Protein AF-A0A259NDG8-F1 (afdb_monomer_lite)

pLDDT: mean 86.07, std 8.83, range [50.81, 95.19]

Structure (mmCIF, N/CA/C/O backbone):
data_AF-A0A259NDG8-F1
#
_entry.id   AF-A0A259NDG8-F1
#
loop_
_atom_site.group_PDB
_atom_site.id
_atom_site.type_symbol
_atom_site.label_atom_id
_atom_site.label_alt_id
_atom_site.label_comp_id
_atom_site.label_asym_id
_atom_site.label_entity_id
_atom_site.label_seq_id
_atom_site.pdbx_PDB_ins_code
_atom_site.Cartn_x
_atom_site.Cartn_y
_atom_site.Cartn_z
_atom_site.occupancy
_atom_site.B_iso_or_equiv
_atom_site.auth_seq_id
_atom_site.auth_comp_id
_atom_site.auth_asym_id
_atom_site.auth_atom_id
_atom_site.pdbx_PDB_model_num
ATOM 1 N N . MET A 1 1 ? 11.880 10.519 -23.156 1.00 51.53 1 MET A N 1
ATOM 2 C CA . MET A 1 1 ? 11.835 11.269 -21.883 1.00 51.53 1 MET A CA 1
ATOM 3 C C . MET A 1 1 ? 11.770 10.214 -20.795 1.00 51.53 1 MET A C 1
ATOM 5 O O . MET A 1 1 ? 10.867 9.394 -20.878 1.00 51.53 1 MET A O 1
ATOM 9 N N . ASN A 1 2 ? 12.766 10.121 -19.910 1.00 69.88 2 ASN A N 1
ATOM 10 C CA . ASN A 1 2 ? 12.771 9.099 -18.858 1.00 69.88 2 ASN A CA 1
ATOM 11 C C . ASN A 1 2 ? 11.782 9.541 -17.770 1.00 69.88 2 ASN A C 1
ATOM 13 O O . ASN A 1 2 ? 11.953 10.637 -17.235 1.00 69.88 2 ASN A O 1
ATOM 17 N N . LYS A 1 3 ? 10.716 8.770 -17.543 1.00 79.25 3 LYS A N 1
ATOM 18 C CA . LYS A 1 3 ? 9.706 9.060 -16.516 1.00 79.25 3 LYS A CA 1
ATOM 19 C C . LYS A 1 3 ? 10.260 8.648 -15.154 1.00 79.25 3 LYS A C 1
ATOM 21 O O . LYS A 1 3 ? 11.017 7.682 -15.059 1.00 79.25 3 LYS A O 1
ATOM 26 N N . ASP A 1 4 ? 9.929 9.404 -14.115 1.00 86.50 4 ASP A N 1
ATOM 27 C CA . ASP A 1 4 ? 10.337 9.069 -12.754 1.00 86.50 4 ASP A CA 1
ATOM 28 C C . ASP A 1 4 ? 9.339 8.112 -12.081 1.00 86.50 4 ASP A C 1
ATOM 30 O O . ASP A 1 4 ? 8.267 7.807 -12.606 1.00 86.50 4 ASP A O 1
ATOM 34 N N . LEU A 1 5 ? 9.732 7.601 -10.913 1.00 85.19 5 LEU A N 1
ATOM 35 C CA . LEU A 1 5 ? 8.931 6.683 -10.104 1.00 85.19 5 LEU A CA 1
ATOM 36 C C . LEU A 1 5 ? 7.546 7.265 -9.765 1.00 85.19 5 LEU A C 1
ATOM 38 O O . LEU A 1 5 ? 6.543 6.555 -9.823 1.00 85.19 5 LEU A O 1
ATOM 42 N N . SER A 1 6 ? 7.491 8.558 -9.443 1.00 87.12 6 SER A N 1
ATOM 43 C CA . SER A 1 6 ? 6.263 9.258 -9.059 1.00 87.12 6 SER A CA 1
ATOM 44 C C . SER A 1 6 ? 5.234 9.244 -10.184 1.00 87.12 6 SER A C 1
ATOM 46 O O . SER A 1 6 ? 4.071 8.931 -9.939 1.00 87.12 6 SER A O 1
ATOM 48 N N . TRP A 1 7 ? 5.667 9.485 -11.426 1.00 88.69 7 TRP A N 1
ATOM 49 C CA . TRP A 1 7 ? 4.787 9.439 -12.593 1.00 88.69 7 TRP A CA 1
ATOM 50 C C . TRP A 1 7 ? 4.095 8.076 -12.749 1.00 88.69 7 TRP A C 1
ATOM 52 O O . TRP A 1 7 ? 2.894 8.008 -13.001 1.00 88.69 7 TRP A O 1
ATOM 62 N N . HIS A 1 8 ? 4.834 6.980 -12.558 1.00 85.88 8 HIS A N 1
ATOM 63 C CA . HIS A 1 8 ? 4.289 5.625 -12.663 1.00 85.88 8 HIS A CA 1
ATOM 64 C C . HIS A 1 8 ? 3.264 5.311 -11.564 1.00 85.88 8 HIS A C 1
ATOM 66 O O . HIS A 1 8 ? 2.217 4.729 -11.851 1.00 85.88 8 HIS A O 1
ATOM 72 N N . ILE A 1 9 ? 3.533 5.733 -10.324 1.00 86.19 9 ILE A N 1
ATOM 73 C CA . ILE A 1 9 ? 2.603 5.564 -9.199 1.00 86.19 9 ILE A CA 1
ATOM 74 C C . ILE A 1 9 ? 1.324 6.380 -9.428 1.00 86.19 9 ILE A C 1
ATOM 76 O O . ILE A 1 9 ? 0.229 5.870 -9.205 1.00 86.19 9 ILE A O 1
ATOM 80 N N . GLU A 1 10 ? 1.438 7.617 -9.916 1.00 87.69 10 GLU A N 1
ATOM 81 C CA . GLU A 1 10 ? 0.279 8.467 -10.213 1.00 87.69 10 GLU A CA 1
ATOM 82 C C . GLU A 1 10 ? -0.628 7.855 -11.285 1.00 87.69 10 GLU A C 1
ATOM 84 O O . GLU A 1 10 ? -1.846 7.855 -11.126 1.00 87.69 10 GLU A O 1
ATOM 89 N N . GLN A 1 11 ? -0.058 7.295 -12.356 1.00 85.38 11 GLN A N 1
ATOM 90 C CA . GLN A 1 11 ? -0.844 6.619 -13.394 1.00 85.38 11 GLN A CA 1
ATOM 91 C C . GLN A 1 11 ? -1.521 5.344 -12.882 1.00 85.38 11 GLN A C 1
ATOM 93 O O . GLN A 1 11 ? -2.660 5.065 -13.245 1.00 85.38 11 GLN A O 1
ATOM 98 N N . ALA A 1 12 ? -0.851 4.580 -12.017 1.00 83.62 12 ALA A N 1
ATOM 99 C CA . ALA A 1 12 ? -1.450 3.408 -11.385 1.00 83.62 12 ALA A CA 1
ATOM 100 C C . ALA A 1 12 ? -2.592 3.785 -10.418 1.00 83.62 12 ALA A C 1
ATOM 102 O O . ALA A 1 12 ? -3.584 3.071 -10.332 1.00 83.62 12 ALA A O 1
ATOM 103 N N . ALA A 1 13 ? -2.478 4.915 -9.713 1.00 83.00 13 ALA A N 1
ATOM 104 C CA . ALA A 1 13 ? -3.452 5.351 -8.711 1.00 83.00 13 ALA A CA 1
ATOM 105 C C . ALA A 1 13 ? -4.699 6.048 -9.289 1.00 83.00 13 ALA A C 1
ATOM 107 O O . ALA A 1 13 ? -5.711 6.150 -8.597 1.00 83.00 13 ALA A O 1
ATOM 108 N N . GLN A 1 14 ? -4.641 6.555 -10.525 1.00 83.81 14 GLN A N 1
ATOM 109 C CA . GLN A 1 14 ? -5.761 7.269 -11.156 1.00 83.81 14 GLN A CA 1
ATOM 110 C C . GLN A 1 14 ? -6.955 6.369 -11.499 1.00 83.81 14 GLN A C 1
ATOM 112 O O . GLN A 1 14 ? -8.075 6.869 -11.606 1.00 83.81 14 GLN A O 1
ATOM 117 N N . GLU A 1 15 ? -6.743 5.063 -11.647 1.00 80.88 15 GLU A N 1
ATOM 118 C CA . GLU A 1 15 ? -7.780 4.123 -12.063 1.00 80.88 15 GLU A CA 1
ATOM 119 C C . GLU A 1 15 ? -7.962 3.028 -11.003 1.00 80.88 15 GLU A C 1
ATOM 121 O O . GLU A 1 15 ? -7.397 1.940 -11.089 1.00 80.88 15 GLU A O 1
ATOM 126 N N . SER A 1 16 ? -8.774 3.332 -9.985 1.00 70.50 16 SER A N 1
ATOM 127 C CA . SER A 1 16 ? -9.017 2.462 -8.820 1.00 70.50 16 SER A CA 1
ATOM 128 C C . SER A 1 16 ? -9.580 1.078 -9.152 1.00 70.50 16 SER A C 1
ATOM 130 O O . SER A 1 16 ? -9.496 0.179 -8.318 1.00 70.50 16 SER A O 1
ATOM 132 N N . ASP A 1 17 ? -10.156 0.917 -10.344 1.00 83.12 17 ASP A N 1
ATOM 133 C CA . ASP A 1 17 ? -10.862 -0.293 -10.774 1.00 83.12 17 ASP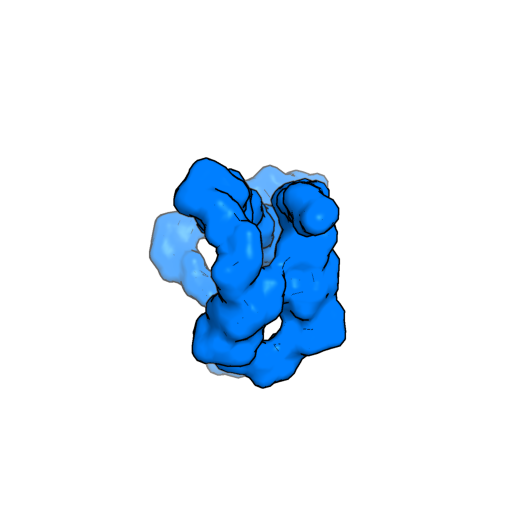 A CA 1
ATOM 134 C C . ASP A 1 17 ? -10.006 -1.190 -11.686 1.00 83.12 17 ASP A C 1
ATOM 136 O O . ASP A 1 17 ? -10.494 -2.208 -12.183 1.00 83.12 17 ASP A O 1
ATOM 140 N N . LEU A 1 18 ? -8.738 -0.831 -11.934 1.00 84.44 18 LEU A N 1
ATOM 141 C CA . LEU A 1 18 ? -7.849 -1.664 -12.739 1.00 84.44 18 LEU A CA 1
ATOM 142 C C . LEU A 1 18 ? -7.499 -2.968 -12.024 1.00 84.44 18 LEU A C 1
ATOM 144 O O . LEU A 1 18 ? -7.118 -2.995 -10.853 1.00 84.44 18 LEU A O 1
ATOM 148 N N . ASP A 1 19 ? -7.557 -4.058 -12.786 1.00 87.00 19 ASP A N 1
ATOM 149 C CA . ASP A 1 19 ? -6.944 -5.314 -12.386 1.00 87.00 19 ASP A CA 1
ATOM 150 C C . ASP A 1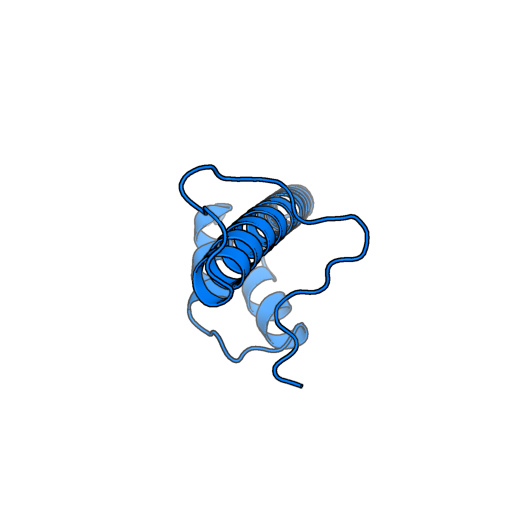 19 ? -5.410 -5.251 -12.519 1.00 87.00 19 ASP A C 1
ATOM 152 O O . ASP A 1 19 ? -4.814 -4.259 -12.954 1.00 87.00 19 ASP A O 1
AT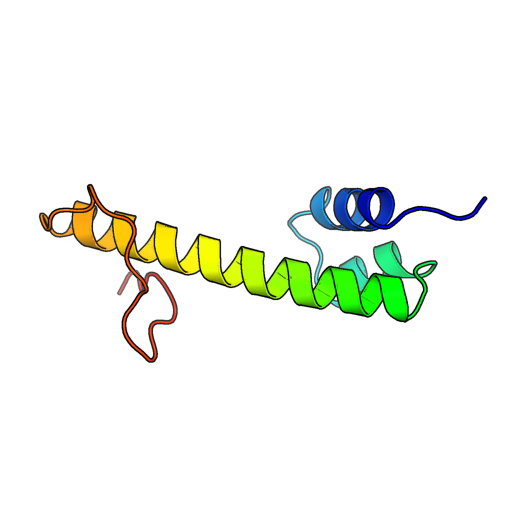OM 156 N N . SER A 1 20 ? -4.737 -6.339 -12.147 1.00 84.81 20 SER A N 1
ATOM 157 C CA . SER A 1 20 ? -3.275 -6.410 -12.196 1.00 84.81 20 SER A CA 1
ATOM 158 C C . SER A 1 20 ? -2.693 -6.230 -13.603 1.00 84.81 20 SER A C 1
ATOM 160 O O . SER A 1 20 ? -1.564 -5.757 -13.731 1.00 84.81 20 SER A O 1
ATOM 162 N N . ILE A 1 21 ? -3.440 -6.571 -14.659 1.00 87.94 21 ILE A N 1
ATOM 163 C CA . ILE A 1 21 ? -3.000 -6.412 -16.049 1.00 87.94 21 ILE A CA 1
ATOM 164 C C . ILE A 1 21 ? -3.097 -4.945 -16.471 1.00 87.94 21 ILE A C 1
ATOM 166 O O . ILE A 1 21 ? -2.164 -4.425 -17.085 1.00 87.94 21 ILE A O 1
ATOM 170 N N . GLY A 1 22 ? -4.181 -4.264 -16.095 1.00 86.31 22 GLY A N 1
ATOM 171 C CA . GLY A 1 22 ? -4.341 -2.828 -16.309 1.00 86.31 22 GLY A CA 1
ATOM 172 C C . GLY A 1 22 ? -3.250 -2.011 -15.616 1.00 86.31 22 GLY A C 1
ATOM 173 O O . GLY A 1 22 ? -2.610 -1.166 -16.241 1.00 86.31 22 GLY A O 1
ATOM 174 N N . LEU A 1 23 ? -2.960 -2.324 -14.350 1.00 88.75 23 LEU A N 1
ATOM 175 C CA . LEU A 1 23 ? -1.874 -1.675 -13.610 1.00 88.75 23 LEU A CA 1
ATOM 176 C C . LEU A 1 23 ? -0.512 -1.911 -14.278 1.00 88.75 23 LEU A C 1
ATOM 178 O O . LEU A 1 23 ? 0.263 -0.970 -14.438 1.00 88.75 23 LEU A O 1
ATOM 182 N N . ALA A 1 24 ? -0.228 -3.138 -14.730 1.00 89.38 24 ALA A N 1
ATOM 183 C CA . ALA A 1 24 ? 1.025 -3.454 -15.417 1.00 89.38 24 ALA A CA 1
ATOM 184 C C . ALA A 1 24 ? 1.206 -2.651 -16.715 1.00 89.38 24 ALA A C 1
ATOM 186 O O . ALA A 1 24 ? 2.318 -2.219 -17.018 1.00 89.38 24 ALA A O 1
ATOM 187 N N . HIS A 1 25 ? 0.124 -2.398 -17.457 1.00 87.88 25 HIS A N 1
ATOM 188 C CA . HIS A 1 25 ? 0.169 -1.562 -18.656 1.00 87.88 25 HIS A CA 1
ATOM 189 C C . HIS A 1 25 ? 0.619 -0.124 -18.336 1.00 87.88 25 HIS A C 1
ATOM 191 O O . HIS A 1 25 ? 1.464 0.432 -19.040 1.00 87.88 25 HIS A O 1
ATOM 197 N N . ASN A 1 26 ? 0.149 0.451 -17.226 1.00 86.12 26 ASN A N 1
ATOM 198 C CA . ASN A 1 26 ? 0.526 1.804 -16.788 1.00 86.12 26 ASN A CA 1
ATOM 199 C C . ASN A 1 26 ? 1.977 1.891 -16.270 1.00 86.12 26 ASN A C 1
ATOM 201 O O . ASN A 1 26 ? 2.578 2.969 -16.215 1.00 86.12 26 ASN A O 1
ATOM 205 N N . LEU A 1 27 ? 2.575 0.741 -15.956 1.00 89.88 27 LEU A N 1
ATOM 206 C CA . LEU A 1 27 ? 3.970 0.596 -15.546 1.00 89.88 27 LEU A CA 1
ATOM 207 C C . LEU A 1 27 ? 4.898 0.154 -16.690 1.00 89.88 27 LEU A C 1
ATOM 209 O O . LEU A 1 27 ? 6.085 -0.044 -16.452 1.00 89.88 27 LEU A O 1
ATOM 213 N N . GLY A 1 28 ? 4.400 0.016 -17.925 1.00 88.31 28 GLY A N 1
ATOM 214 C CA . GLY A 1 28 ? 5.121 -0.644 -19.025 1.00 88.31 28 GLY A CA 1
ATOM 215 C C . GLY A 1 28 ? 6.469 -0.026 -19.424 1.00 88.31 28 GLY A C 1
ATOM 216 O O . GLY A 1 28 ? 7.327 -0.736 -19.941 1.00 88.31 28 GLY A O 1
ATOM 217 N N . ASP A 1 29 ? 6.676 1.267 -19.152 1.00 90.94 29 ASP A N 1
ATOM 218 C CA . ASP A 1 29 ? 7.944 1.969 -19.417 1.00 90.94 29 ASP A CA 1
ATOM 219 C C . ASP A 1 29 ? 8.905 1.984 -18.204 1.00 90.94 29 ASP A C 1
ATOM 221 O O . ASP A 1 29 ? 10.008 2.524 -18.315 1.00 90.94 29 ASP A O 1
ATOM 225 N N . ALA A 1 30 ? 8.501 1.450 -17.045 1.00 90.88 30 ALA A N 1
ATOM 226 C CA . ALA A 1 30 ? 9.303 1.493 -15.823 1.00 90.88 30 ALA A CA 1
ATOM 227 C C . ALA A 1 30 ? 10.526 0.566 -15.916 1.00 90.88 30 ALA A C 1
ATOM 229 O O . ALA A 1 30 ? 10.463 -0.546 -16.447 1.00 90.88 30 ALA A O 1
ATOM 230 N N . THR A 1 31 ? 11.656 1.000 -15.359 1.00 93.62 31 THR A N 1
ATOM 231 C CA . THR A 1 31 ? 12.847 0.152 -15.221 1.00 93.62 31 THR A CA 1
ATOM 232 C C . THR A 1 31 ? 12.661 -0.896 -14.121 1.00 93.62 31 THR A C 1
ATOM 234 O O . THR A 1 31 ? 11.810 -0.755 -13.246 1.00 93.62 31 THR A O 1
ATOM 237 N N . LEU A 1 32 ? 13.498 -1.940 -14.114 1.00 94.19 32 LEU A N 1
ATOM 238 C CA . LEU A 1 32 ? 13.451 -2.970 -13.069 1.00 94.19 32 LEU A CA 1
ATOM 239 C C . LEU A 1 32 ? 13.648 -2.391 -11.657 1.00 94.19 32 LEU A C 1
ATOM 241 O O . LEU A 1 32 ? 12.943 -2.789 -10.735 1.00 94.19 32 LEU A O 1
ATOM 245 N N . ASP A 1 33 ? 14.557 -1.428 -11.496 1.00 94.69 33 ASP A N 1
ATOM 246 C CA . ASP A 1 33 ? 14.784 -0.766 -10.207 1.00 94.69 33 ASP A CA 1
ATOM 247 C C . ASP A 1 33 ? 13.552 0.037 -9.769 1.00 94.69 33 ASP A C 1
ATOM 249 O O . ASP A 1 33 ? 13.129 -0.061 -8.620 1.00 94.69 33 ASP A O 1
ATOM 253 N N . GLN A 1 34 ? 12.907 0.752 -10.700 1.00 92.19 34 GLN A N 1
ATOM 254 C CA . GLN A 1 34 ? 11.653 1.455 -10.414 1.00 92.19 34 GLN A CA 1
ATOM 255 C C . GLN A 1 34 ? 10.544 0.477 -10.017 1.00 92.19 34 GLN A C 1
ATOM 257 O O . GLN A 1 34 ? 9.803 0.752 -9.081 1.00 92.19 34 GLN A O 1
ATOM 262 N N . LEU A 1 35 ? 10.441 -0.682 -10.675 1.00 93.50 35 LEU A N 1
ATOM 263 C CA . LEU A 1 35 ? 9.474 -1.715 -10.300 1.00 93.50 35 LEU A CA 1
ATOM 264 C C . LEU A 1 35 ? 9.741 -2.265 -8.890 1.00 93.50 35 LEU A C 1
ATOM 266 O O . LEU A 1 35 ? 8.791 -2.442 -8.129 1.00 93.50 35 LEU A O 1
ATOM 270 N N . HIS A 1 36 ? 11.003 -2.489 -8.508 1.00 95.19 36 HIS A N 1
ATOM 271 C CA . HIS A 1 36 ? 11.345 -2.880 -7.135 1.00 95.19 36 HIS A CA 1
ATOM 272 C C . HIS A 1 36 ? 10.944 -1.810 -6.112 1.00 95.19 36 HIS A C 1
ATOM 274 O O . HIS A 1 36 ? 10.351 -2.144 -5.084 1.00 95.19 36 HIS A O 1
ATOM 280 N N . ASP A 1 37 ? 11.203 -0.535 -6.405 1.00 93.56 37 ASP A N 1
ATOM 281 C CA . ASP A 1 37 ? 10.814 0.572 -5.528 1.00 93.56 37 ASP A CA 1
ATOM 282 C C . ASP A 1 37 ? 9.286 0.687 -5.390 1.00 93.56 37 ASP A C 1
ATOM 284 O O . ASP A 1 37 ? 8.784 0.920 -4.286 1.00 93.56 37 ASP A O 1
ATOM 288 N N . ILE A 1 38 ? 8.535 0.470 -6.480 1.00 91.81 38 ILE A N 1
ATOM 289 C CA . ILE A 1 38 ? 7.062 0.425 -6.467 1.00 91.81 38 ILE A CA 1
ATOM 290 C C . ILE A 1 38 ? 6.570 -0.708 -5.571 1.00 91.81 38 ILE A C 1
ATOM 292 O O . ILE A 1 38 ? 5.689 -0.479 -4.744 1.00 91.81 38 ILE A O 1
ATOM 296 N N . VAL A 1 39 ? 7.131 -1.914 -5.699 1.00 93.00 39 VAL A N 1
ATOM 297 C CA . VAL A 1 39 ? 6.740 -3.064 -4.869 1.00 93.00 39 VAL A CA 1
ATOM 298 C C . VAL A 1 39 ? 7.003 -2.773 -3.391 1.00 93.00 39 VAL A C 1
ATOM 300 O O . VAL A 1 39 ? 6.089 -2.887 -2.577 1.00 93.00 39 VAL A O 1
ATOM 303 N N . ALA A 1 40 ? 8.201 -2.297 -3.044 1.00 93.25 40 ALA A N 1
ATOM 304 C CA . ALA A 1 40 ? 8.545 -1.953 -1.664 1.00 93.25 40 ALA A CA 1
ATOM 305 C C . ALA A 1 40 ? 7.688 -0.800 -1.104 1.00 93.25 40 ALA A C 1
ATOM 307 O O . ALA A 1 40 ? 7.438 -0.704 0.101 1.00 93.25 40 ALA A O 1
ATOM 308 N N . PHE A 1 41 ? 7.252 0.132 -1.954 1.00 91.31 41 PHE A N 1
ATOM 309 C CA . PHE A 1 41 ? 6.284 1.157 -1.571 1.00 91.31 41 PHE A CA 1
ATOM 310 C C . PHE A 1 41 ? 4.888 0.565 -1.333 1.00 91.31 41 PHE A C 1
ATOM 312 O O . PHE A 1 41 ? 4.281 0.856 -0.304 1.00 91.31 41 PHE A O 1
ATOM 319 N N . ALA A 1 42 ? 4.404 -0.295 -2.230 1.00 90.50 42 ALA A N 1
ATOM 320 C CA . ALA A 1 42 ? 3.100 -0.940 -2.119 1.00 90.50 42 ALA A CA 1
ATOM 321 C C . ALA A 1 42 ? 2.993 -1.827 -0.868 1.00 90.50 42 ALA A C 1
ATOM 323 O O . ALA A 1 42 ? 1.954 -1.830 -0.210 1.00 90.50 42 ALA A O 1
ATOM 324 N N . GLU A 1 43 ? 4.067 -2.523 -0.490 1.00 92.56 43 GLU A N 1
ATOM 325 C CA . GLU A 1 43 ? 4.131 -3.305 0.750 1.00 92.56 43 GLU A CA 1
ATOM 326 C C . GLU A 1 43 ? 3.965 -2.422 1.993 1.00 92.56 43 GLU A C 1
ATOM 328 O O . GLU A 1 43 ? 3.100 -2.690 2.826 1.00 92.56 43 GLU A O 1
ATOM 333 N N . ARG A 1 44 ? 4.701 -1.306 2.077 1.00 93.50 44 ARG A N 1
ATOM 334 C CA . ARG A 1 44 ? 4.563 -0.340 3.183 1.00 93.50 44 ARG A CA 1
ATOM 335 C C . ARG A 1 44 ? 3.186 0.322 3.212 1.00 93.50 44 ARG A C 1
ATOM 337 O O . ARG A 1 44 ? 2.635 0.553 4.285 1.00 93.50 44 ARG A O 1
ATOM 344 N N . LEU A 1 45 ? 2.618 0.623 2.042 1.00 91.31 45 LEU A N 1
ATOM 345 C CA . LEU A 1 45 ? 1.269 1.178 1.936 1.00 91.31 45 LEU A CA 1
ATOM 346 C C . LEU A 1 45 ? 0.219 0.176 2.429 1.00 91.31 45 LEU A C 1
ATOM 348 O O . LEU A 1 45 ? -0.683 0.550 3.177 1.00 91.31 45 LEU A O 1
ATOM 352 N N . LYS A 1 46 ? 0.364 -1.102 2.062 1.00 90.44 46 LYS A N 1
ATOM 353 C CA . LYS A 1 46 ? -0.475 -2.192 2.565 1.00 90.44 46 LYS A CA 1
ATOM 354 C C . LYS A 1 46 ? -0.367 -2.309 4.086 1.00 90.44 46 LYS A C 1
ATOM 356 O O . LYS A 1 46 ? -1.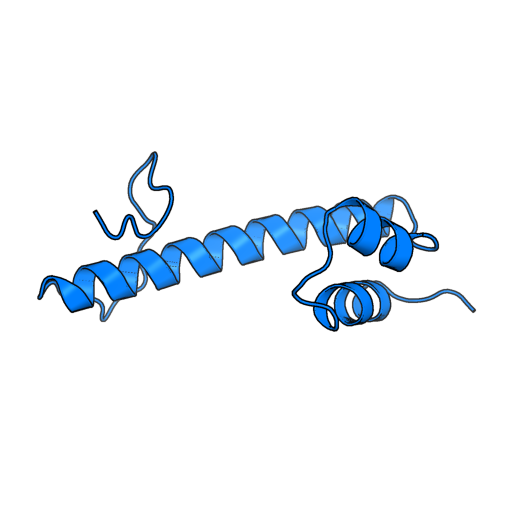395 -2.387 4.750 1.00 90.44 46 LYS A O 1
ATOM 361 N N . GLU A 1 47 ? 0.841 -2.299 4.646 1.00 91.00 47 GLU A N 1
ATOM 362 C CA . GLU A 1 47 ? 1.057 -2.326 6.101 1.00 91.00 47 GLU A CA 1
ATOM 363 C C . GLU A 1 47 ? 0.366 -1.160 6.812 1.00 91.00 47 GLU A C 1
ATOM 365 O O . GLU A 1 47 ? -0.377 -1.382 7.768 1.00 91.00 47 GLU A O 1
ATOM 370 N N . ALA A 1 48 ? 0.532 0.066 6.310 1.00 92.19 48 ALA A N 1
ATOM 371 C CA . ALA A 1 48 ? -0.124 1.245 6.869 1.00 92.19 48 ALA A CA 1
ATOM 372 C C . ALA A 1 48 ? -1.658 1.134 6.823 1.00 92.19 48 ALA A C 1
ATOM 374 O O . ALA A 1 48 ? -2.328 1.444 7.808 1.00 92.19 48 ALA A O 1
ATOM 375 N N . ALA A 1 49 ? -2.217 0.646 5.710 1.00 91.62 49 ALA A N 1
ATOM 376 C CA . ALA A 1 49 ? -3.655 0.423 5.583 1.00 91.62 49 ALA A CA 1
ATOM 377 C C . ALA A 1 49 ? -4.166 -0.623 6.588 1.00 91.62 49 ALA A C 1
ATOM 379 O O . ALA A 1 49 ? -5.206 -0.410 7.205 1.00 91.62 49 ALA A O 1
ATOM 380 N N . MET A 1 50 ? -3.426 -1.716 6.808 1.00 91.56 50 MET A N 1
ATOM 381 C CA . MET A 1 50 ? -3.797 -2.738 7.795 1.00 91.56 50 MET A CA 1
ATOM 382 C C . MET A 1 50 ? -3.775 -2.199 9.232 1.00 91.56 50 MET A C 1
ATOM 384 O O . MET A 1 50 ? -4.673 -2.516 10.008 1.00 91.56 50 MET A O 1
ATOM 388 N N . VAL A 1 51 ? -2.786 -1.369 9.580 1.00 93.00 51 VAL A N 1
ATOM 389 C CA . VAL A 1 51 ? -2.711 -0.696 10.890 1.00 93.00 51 VAL A CA 1
ATOM 390 C C . VAL A 1 51 ? -3.921 0.214 11.112 1.00 93.00 51 VAL A C 1
ATOM 392 O O . VAL A 1 51 ? -4.562 0.148 12.159 1.00 93.00 51 VAL A O 1
ATOM 395 N N . GLU A 1 52 ? -4.270 1.034 10.120 1.00 93.44 52 GLU A N 1
ATOM 396 C CA . GLU A 1 52 ? -5.421 1.939 10.206 1.00 93.44 52 GLU A CA 1
ATOM 397 C C . GLU A 1 52 ? -6.747 1.169 10.299 1.00 93.44 52 GLU A C 1
ATOM 399 O O . GLU A 1 52 ? -7.606 1.501 11.117 1.00 93.44 52 GLU A O 1
ATOM 404 N N . MET A 1 53 ? -6.916 0.112 9.497 1.00 9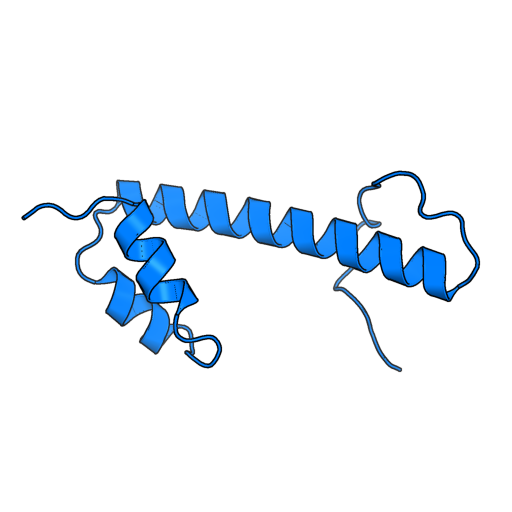1.25 53 MET A N 1
ATOM 405 C CA . MET A 1 53 ? -8.096 -0.756 9.567 1.00 91.25 53 MET A CA 1
ATOM 406 C C . MET A 1 53 ? -8.255 -1.373 10.958 1.00 91.25 53 MET A C 1
ATOM 408 O O . MET A 1 53 ? -9.343 -1.319 11.532 1.00 91.25 53 MET A O 1
ATOM 412 N N . TRP A 1 54 ? -7.164 -1.882 11.531 1.00 91.56 54 TRP A N 1
ATOM 413 C CA . TRP A 1 54 ? -7.164 -2.448 12.876 1.00 91.56 54 TRP A CA 1
ATOM 414 C C . TRP A 1 54 ? -7.536 -1.418 13.948 1.00 91.56 54 TRP A C 1
ATOM 416 O O . TRP A 1 54 ? -8.370 -1.694 14.813 1.00 91.56 54 TRP A O 1
ATOM 426 N N . GLY A 1 55 ? -6.974 -0.208 13.869 1.00 91.50 55 GLY A N 1
ATOM 427 C CA . GLY A 1 55 ? -7.328 0.895 14.766 1.00 91.50 55 GLY A CA 1
ATOM 428 C C . GLY A 1 55 ? -8.825 1.221 14.730 1.00 91.50 55 GLY A C 1
ATOM 429 O O . GLY A 1 55 ? -9.456 1.354 15.779 1.00 91.50 55 GLY A O 1
ATOM 430 N N . ARG A 1 56 ? -9.421 1.265 13.533 1.00 89.94 56 ARG A N 1
ATOM 431 C CA . ARG A 1 56 ? -10.859 1.533 13.354 1.00 89.94 56 ARG A CA 1
ATOM 432 C C . ARG A 1 56 ? -11.754 0.405 13.859 1.00 89.94 56 ARG A C 1
ATOM 434 O O . ARG A 1 56 ? -12.821 0.675 14.401 1.00 89.94 56 ARG A O 1
ATOM 441 N N . GLU A 1 57 ? -11.346 -0.851 13.714 1.00 88.94 57 GLU A N 1
ATOM 442 C CA . GLU A 1 57 ? -12.094 -1.987 14.272 1.00 88.94 57 GLU A CA 1
ATOM 443 C C . GLU A 1 57 ? -12.103 -1.985 15.800 1.00 88.94 57 GLU A C 1
ATOM 445 O O . GLU A 1 57 ? -13.134 -2.234 16.432 1.00 88.94 57 GLU A O 1
ATOM 450 N N . ARG A 1 58 ? -10.961 -1.662 16.408 1.00 88.56 58 ARG A N 1
ATOM 451 C CA . ARG A 1 58 ? -10.864 -1.473 17.856 1.00 88.56 58 ARG A CA 1
ATOM 452 C C . ARG A 1 58 ? -11.791 -0.361 18.330 1.00 88.56 58 ARG A C 1
ATOM 454 O O . ARG A 1 58 ? -12.560 -0.574 19.264 1.00 88.56 58 ARG A O 1
ATOM 461 N N . GLU A 1 59 ? -11.793 0.774 17.637 1.00 89.56 59 GLU A N 1
ATOM 462 C CA . GLU A 1 59 ? -12.708 1.878 17.940 1.00 89.56 59 GLU A CA 1
ATOM 463 C C . GLU A 1 59 ? -14.177 1.439 17.846 1.00 89.56 59 GLU A C 1
ATOM 465 O O . GLU A 1 59 ? -14.962 1.668 18.768 1.00 89.56 59 GLU A O 1
ATOM 470 N N . ALA A 1 60 ? -14.544 0.730 16.774 1.00 88.00 60 ALA A N 1
ATOM 471 C CA . ALA A 1 60 ? -15.901 0.230 16.559 1.00 88.00 60 ALA A CA 1
ATOM 472 C C . ALA A 1 60 ? -16.360 -0.774 17.635 1.00 88.00 60 ALA A C 1
ATOM 474 O O . ALA A 1 60 ? -17.558 -0.902 17.888 1.00 88.00 60 ALA A O 1
ATOM 475 N N . THR A 1 61 ? -15.424 -1.466 18.290 1.00 86.00 61 THR A N 1
ATOM 476 C CA . THR A 1 61 ? -15.695 -2.412 19.386 1.00 86.00 61 THR A CA 1
ATOM 477 C C . THR A 1 61 ? -15.567 -1.786 20.780 1.00 86.00 61 THR A C 1
ATOM 479 O O . THR A 1 61 ? -15.694 -2.485 21.787 1.00 86.00 61 THR A O 1
ATOM 482 N N . GLY A 1 62 ? -15.372 -0.465 20.865 1.00 85.88 62 GLY A N 1
ATOM 483 C CA . GLY A 1 62 ? -15.258 0.267 22.129 1.00 85.88 62 GLY A CA 1
ATOM 484 C C . GLY A 1 62 ? -13.899 0.114 22.817 1.00 85.88 62 GLY A C 1
ATOM 485 O O . GLY A 1 62 ? -13.769 0.449 23.996 1.00 85.88 62 GLY A O 1
ATOM 486 N N . MET A 1 63 ? -12.895 -0.400 22.107 1.00 85.69 63 MET A N 1
ATOM 487 C CA . MET A 1 63 ? -11.508 -0.424 22.559 1.00 85.69 63 MET A CA 1
ATOM 488 C C . MET A 1 63 ? -10.827 0.906 22.216 1.00 85.69 63 MET A C 1
ATOM 490 O O . MET A 1 63 ? -11.145 1.541 21.215 1.00 85.69 63 MET A O 1
ATOM 494 N N . ASP A 1 64 ? -9.860 1.317 23.039 1.00 84.94 64 ASP A N 1
ATOM 495 C CA . ASP A 1 64 ? -9.036 2.493 22.745 1.00 84.94 64 ASP A CA 1
ATOM 496 C C . ASP A 1 64 ? -8.294 2.306 21.414 1.00 84.94 64 ASP A C 1
ATOM 498 O O . ASP A 1 64 ? -7.710 1.249 21.185 1.00 84.94 64 ASP A O 1
ATOM 502 N N . SER A 1 65 ? -8.315 3.323 20.560 1.00 85.38 65 SER A N 1
ATOM 503 C CA . SER A 1 65 ? -7.635 3.376 19.260 1.00 85.38 65 SER A CA 1
ATOM 504 C C . SER A 1 65 ? -6.729 4.607 19.136 1.00 85.38 65 SER A C 1
ATOM 506 O O . SER A 1 65 ? -6.234 4.915 18.055 1.00 85.38 65 SER A O 1
ATOM 508 N N . SER A 1 66 ? -6.481 5.318 20.244 1.00 82.25 66 SER A N 1
ATOM 509 C CA . SER A 1 66 ? -5.667 6.542 20.261 1.00 82.25 66 SER A CA 1
ATOM 510 C C . SER A 1 66 ? -4.193 6.320 19.898 1.00 82.25 66 SER A C 1
ATOM 512 O O . SER A 1 66 ? -3.487 7.277 19.575 1.00 82.25 66 SER A O 1
ATOM 514 N N . THR A 1 67 ? -3.730 5.067 19.927 1.00 85.38 67 THR A N 1
ATOM 515 C CA . THR A 1 67 ? -2.372 4.668 19.551 1.00 85.38 67 THR A CA 1
ATOM 516 C C . THR A 1 67 ? -2.407 3.755 18.328 1.00 85.38 67 THR A C 1
ATOM 518 O O . THR A 1 67 ? -3.158 2.781 18.293 1.00 85.38 67 THR A O 1
ATOM 521 N N . LEU A 1 68 ? -1.560 4.052 17.336 1.00 86.88 68 LEU A N 1
ATOM 522 C CA . LEU A 1 68 ? -1.351 3.174 16.185 1.00 86.88 68 LEU A CA 1
ATOM 523 C C . LEU A 1 68 ? -0.587 1.926 16.630 1.00 86.88 68 LEU A C 1
ATOM 525 O O . LEU A 1 68 ? 0.530 2.016 17.140 1.00 86.88 68 LEU A O 1
ATOM 529 N N . GLU A 1 69 ? -1.185 0.763 16.404 1.00 88.12 69 GLU A N 1
ATOM 530 C CA . GLU A 1 69 ? -0.628 -0.533 16.776 1.00 88.12 69 GLU A CA 1
ATOM 531 C C . GLU A 1 69 ? -0.637 -1.477 15.577 1.00 88.12 69 GLU A C 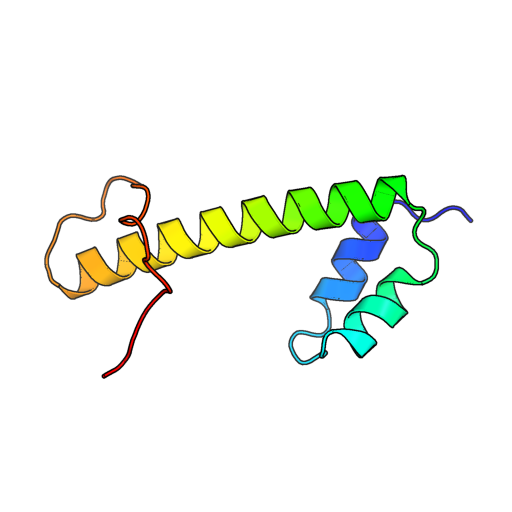1
ATOM 533 O O . GLU A 1 69 ? -1.547 -1.443 14.746 1.00 88.12 69 GLU A O 1
ATOM 538 N N . LEU A 1 70 ? 0.371 -2.348 15.504 1.00 89.38 70 LEU A N 1
ATOM 539 C CA . LEU A 1 70 ? 0.380 -3.412 14.509 1.00 89.38 70 LEU A CA 1
ATOM 540 C C . LEU A 1 70 ? -0.793 -4.368 14.766 1.00 89.38 70 LEU A C 1
ATOM 542 O O . LEU A 1 70 ? -1.047 -4.721 15.923 1.00 89.38 70 LEU A O 1
ATOM 546 N N . PRO A 1 71 ? -1.493 -4.811 13.710 1.00 89.88 71 PRO A N 1
ATOM 547 C CA . PRO A 1 71 ? -2.506 -5.836 13.863 1.00 89.88 71 PRO A CA 1
ATOM 548 C C . PRO A 1 71 ? -1.879 -7.163 14.323 1.00 89.88 71 PRO A C 1
ATOM 550 O O . PRO A 1 71 ? -0.686 -7.400 14.097 1.00 89.88 71 PRO A O 1
ATOM 553 N N . PRO A 1 72 ? -2.663 -8.056 14.951 1.00 89.88 72 PRO A N 1
ATOM 554 C CA . PRO A 1 72 ? -2.176 -9.373 15.342 1.00 89.88 72 PRO A CA 1
ATOM 555 C C . PRO A 1 72 ? -1.756 -10.207 14.122 1.00 89.88 72 PRO A C 1
ATOM 557 O O . PRO A 1 72 ? -2.236 -10.007 13.003 1.00 89.88 72 PRO A O 1
ATOM 560 N N . GLU A 1 73 ? -0.871 -11.180 14.344 1.00 88.25 73 GLU A N 1
ATOM 561 C CA . GLU A 1 73 ? -0.432 -12.101 13.293 1.00 88.25 73 GLU A CA 1
ATOM 562 C C . GLU A 1 73 ? -1.636 -12.811 12.649 1.00 88.25 73 GLU A C 1
ATOM 564 O O . GLU A 1 73 ? -2.528 -13.310 13.337 1.00 88.25 73 GLU A O 1
ATOM 569 N N . GLY A 1 74 ? -1.670 -12.838 11.315 1.00 85.81 74 GLY A N 1
ATOM 570 C CA . GLY A 1 74 ? -2.768 -13.436 10.551 1.00 85.81 74 GLY A CA 1
ATOM 571 C C . GLY A 1 74 ? -3.996 -12.540 10.362 1.00 85.81 74 GLY A C 1
ATOM 572 O O . GLY A 1 74 ? -4.969 -12.992 9.764 1.00 85.81 74 GLY A O 1
ATOM 573 N N . TYR A 1 75 ? -3.971 -11.284 10.816 1.00 86.88 75 TYR A N 1
ATOM 574 C CA . TYR A 1 75 ? -5.028 -10.319 10.513 1.00 86.88 75 TYR A CA 1
ATOM 575 C C . TYR A 1 75 ? -5.108 -10.030 9.008 1.00 86.88 75 TYR A C 1
ATOM 577 O O . TYR A 1 75 ? -4.126 -9.642 8.376 1.00 86.88 75 TYR A O 1
ATOM 585 N N . THR A 1 76 ? -6.298 -10.203 8.433 1.00 83.31 76 THR A N 1
ATOM 586 C CA . THR A 1 76 ? -6.559 -10.015 6.997 1.00 83.31 76 THR A CA 1
ATOM 587 C C . THR A 1 76 ? -7.436 -8.800 6.694 1.00 83.31 76 THR A C 1
ATOM 589 O O . THR A 1 76 ? -7.847 -8.627 5.548 1.00 83.31 76 THR A O 1
ATOM 592 N N . GLY A 1 77 ? -7.728 -7.965 7.694 1.00 74.56 77 GLY A N 1
ATOM 593 C CA . GLY A 1 77 ? -8.673 -6.858 7.566 1.00 74.56 77 GLY A CA 1
ATOM 594 C C . GLY A 1 77 ? -10.101 -7.209 7.990 1.00 74.56 77 GLY A C 1
ATOM 595 O O . GLY A 1 77 ? -10.409 -8.360 8.310 1.00 74.56 77 GLY A O 1
ATOM 596 N N . TYR A 1 78 ? -10.960 -6.189 7.959 1.00 66.25 78 TYR A N 1
ATOM 597 C CA . TYR A 1 78 ? -12.356 -6.250 8.381 1.00 66.25 78 TYR A CA 1
ATOM 598 C C . TYR A 1 78 ? -13.120 -7.365 7.685 1.00 66.25 78 TYR A C 1
ATOM 600 O O . TYR A 1 78 ? -13.282 -7.370 6.462 1.00 66.25 78 TYR A O 1
ATOM 608 N N . ASN A 1 79 ? -13.629 -8.287 8.499 1.00 62.09 79 ASN A N 1
ATOM 609 C CA . ASN A 1 79 ? -14.579 -9.289 8.067 1.00 62.09 79 ASN A CA 1
ATOM 610 C C . ASN A 1 79 ? -15.985 -8.848 8.517 1.00 62.09 79 ASN A C 1
ATOM 612 O O . ASN A 1 79 ? -16.285 -8.969 9.704 1.00 62.09 79 ASN A O 1
ATOM 616 N N . PRO A 1 80 ? -16.849 -8.340 7.619 1.00 56.41 80 PRO A N 1
ATOM 617 C CA . PRO A 1 80 ? -18.207 -7.882 7.947 1.00 56.41 80 PRO A CA 1
ATOM 618 C C . PRO A 1 80 ? -19.188 -9.006 8.336 1.00 56.41 80 PRO A C 1
ATOM 620 O O . PRO A 1 80 ? -20.396 -8.823 8.194 1.00 56.41 80 PRO A O 1
ATOM 623 N N . SER A 1 81 ? -18.687 -10.175 8.755 1.00 50.81 81 SER A N 1
ATOM 624 C CA . SER A 1 81 ? -19.512 -11.344 9.091 1.00 50.81 81 SER A CA 1
ATOM 625 C C . SER A 1 81 ? -20.351 -11.121 10.343 1.00 50.81 81 SER A C 1
ATOM 627 O O . SER A 1 81 ? -19.781 -10.642 11.348 1.00 50.81 81 SER A O 1
#

Sequence (81 aa):
MNKDLSWHIEQAAQESDLDSIGLAHNLGDATLDQLHDIVAFAERLKEAAMVEMWGREREATGMDSSTLELPPEGYTGYNPS

Secondary structure (DSSP, 8-state):
-PPPHHHHHHHHHT-TT--HHHHHHHTTT--HHHHHHHHHHHHHHHHHHHHHHHHHHHHHTT---SS--PPPTT--S----

Foldseek 3Di:
DQDDLVQLVVQLPVDPPDDPVRSCVSCVRPDPVSVVVVVVVVVVVVQVVQQVQVLVVCVVVVHHSVDRDGDDPPDPGDDPD

Radius of gyration: 16.47 Å; chains: 1; bounding box: 34×25×45 Å